Protein AF-G7KVU2-F1 (afdb_monomer_lite)

Organism: Medicago truncatula (NCBI:txid3880)

Sequence (108 aa):
MEVIGFKSFWSYDEKEHKGLKRLVSALTMGHNTLEMYLPRIEDIVINSLEKISSMNHLVTFLKEMKSISFDIIISIIMGSYNKHILTKIENSFSYVFAALYCMSLQKN

Radius of gyration: 17.25 Å; chains: 1; bounding box: 41×41×39 Å

InterPro domains:
  IPR036396 Cytochrome P450 superfamily [G3DSA:1.10.630.10] (1-107)
  IPR036396 Cytochrome P450 superfamily [SSF48264] (4-82)

pLDDT: mean 76.35, std 15.71, range [31.25, 95.81]

Foldseek 3Di:
DPPPDPCVVVDDDVVVVVVVVVLVCVLPPDPVNVVVLVVVLCVLVVVLVVVVVPDPDDDDPVVSVLLSVQVSVCCSNPPDDDPVVSVVVSVVVVVVVVVVVVVVVVVD

Secondary structure (DSSP, 8-state):
---TTTTTTTSS-HHHHHHHHHHHHHHHS-HHHHHHHHHHHHHHHHHHHHHHHT-SS---HHHHHHHHHHHHHHHHHH-S--HHHHHHHHHHHHHHHHHHHHHHHTT-

Structure (mmCIF, N/CA/C/O backbone):
data_AF-G7KVU2-F1
#
_entry.id   AF-G7KVU2-F1
#
loop_
_atom_site.group_PDB
_atom_site.id
_atom_site.type_symbol
_atom_site.label_atom_id
_atom_site.label_alt_id
_atom_site.label_comp_id
_atom_site.label_asym_id
_atom_site.label_entity_id
_atom_site.label_seq_id
_atom_site.pdbx_PDB_ins_code
_atom_site.Cartn_x
_atom_site.Cartn_y
_atom_site.Cartn_z
_atom_site.occupancy
_atom_site.B_iso_or_equiv
_atom_site.auth_seq_id
_atom_site.auth_comp_id
_atom_site.auth_asym_id
_atom_site.auth_atom_id
_atom_site.pdbx_PDB_model_num
ATOM 1 N N . MET A 1 1 ? 25.786 11.068 8.981 1.00 31.25 1 MET A N 1
ATOM 2 C CA . MET A 1 1 ? 24.932 10.116 8.245 1.00 31.25 1 MET A CA 1
ATOM 3 C C . MET A 1 1 ? 24.323 10.892 7.097 1.00 31.25 1 MET A C 1
ATOM 5 O O . MET A 1 1 ? 23.281 11.513 7.255 1.00 31.25 1 MET A O 1
ATOM 9 N N . GLU A 1 2 ? 25.080 11.001 6.006 1.00 31.70 2 GLU A N 1
ATOM 10 C CA . GLU A 1 2 ? 24.577 11.595 4.772 1.00 31.70 2 GLU A CA 1
ATOM 11 C C . GLU A 1 2 ? 23.392 10.756 4.316 1.00 31.70 2 GLU A C 1
ATOM 13 O O . GLU A 1 2 ? 23.482 9.530 4.229 1.00 31.70 2 GLU A O 1
ATOM 18 N N . VAL A 1 3 ? 22.262 11.417 4.093 1.00 43.94 3 VAL A N 1
ATOM 19 C CA . VAL A 1 3 ? 21.078 10.795 3.516 1.00 43.94 3 VAL A CA 1
ATOM 20 C C . VAL A 1 3 ? 21.418 10.532 2.052 1.00 43.94 3 VAL A C 1
ATOM 22 O O . VAL A 1 3 ? 21.143 11.350 1.173 1.00 43.94 3 VAL A O 1
ATOM 25 N N . ILE A 1 4 ? 22.119 9.425 1.806 1.00 43.12 4 ILE A N 1
ATOM 26 C CA . ILE A 1 4 ? 22.324 8.864 0.476 1.00 43.12 4 ILE A CA 1
ATOM 27 C C . ILE A 1 4 ? 20.932 8.793 -0.154 1.00 43.12 4 ILE A C 1
ATOM 29 O O . ILE A 1 4 ? 20.064 8.079 0.343 1.00 43.12 4 ILE A O 1
ATOM 33 N N . GLY A 1 5 ? 20.695 9.582 -1.202 1.00 43.22 5 GLY A N 1
ATOM 34 C CA . GLY A 1 5 ? 19.538 9.377 -2.069 1.00 43.22 5 GLY A CA 1
ATOM 35 C C . GLY A 1 5 ? 18.677 10.590 -2.403 1.00 43.22 5 GLY A C 1
ATOM 36 O O . GLY A 1 5 ? 17.975 10.537 -3.407 1.00 43.22 5 GLY A O 1
ATOM 37 N N . PHE A 1 6 ? 18.690 11.688 -1.634 1.00 43.97 6 PHE A N 1
ATOM 38 C CA . PHE A 1 6 ? 17.695 12.744 -1.906 1.00 43.97 6 PHE A CA 1
ATOM 39 C C . PHE A 1 6 ? 18.083 13.674 -3.063 1.00 43.97 6 PHE A C 1
ATOM 41 O O . PHE A 1 6 ? 17.236 14.085 -3.854 1.00 43.97 6 PHE A O 1
ATOM 48 N N . LYS A 1 7 ? 19.382 13.961 -3.210 1.00 41.19 7 LYS A N 1
ATOM 49 C CA . LYS A 1 7 ? 19.895 14.728 -4.353 1.00 41.19 7 LYS A CA 1
ATOM 50 C C . LYS A 1 7 ? 19.962 13.881 -5.625 1.00 41.19 7 LYS A C 1
ATOM 52 O O . LYS A 1 7 ? 19.694 14.413 -6.687 1.00 41.19 7 LYS A O 1
ATOM 57 N N . SER A 1 8 ? 20.241 12.581 -5.529 1.00 47.09 8 SER A N 1
ATOM 58 C CA . SER A 1 8 ? 20.335 11.682 -6.691 1.00 47.09 8 SER A CA 1
ATOM 59 C C . SER A 1 8 ? 18.978 11.314 -7.296 1.00 47.09 8 SER A C 1
ATOM 61 O O . SER A 1 8 ? 18.909 11.024 -8.480 1.00 47.09 8 SER A O 1
ATOM 63 N N . PHE A 1 9 ? 17.880 11.383 -6.532 1.00 45.00 9 PHE A N 1
ATOM 64 C CA . PHE A 1 9 ? 16.535 11.193 -7.092 1.00 45.00 9 PHE A CA 1
ATOM 65 C C . PHE A 1 9 ? 16.041 12.403 -7.911 1.00 45.00 9 PHE A C 1
ATOM 67 O O . PHE A 1 9 ? 15.101 12.271 -8.684 1.00 45.00 9 PHE A O 1
ATOM 74 N N . TRP A 1 10 ? 16.655 13.582 -7.753 1.00 48.66 10 TRP A N 1
ATOM 75 C CA . TRP A 1 10 ? 16.276 14.806 -8.483 1.00 48.66 10 TRP A CA 1
ATOM 76 C C . TRP A 1 10 ? 17.396 15.382 -9.359 1.00 48.66 10 TRP A C 1
ATOM 78 O O . TRP A 1 10 ? 17.143 16.234 -10.207 1.00 48.66 10 TRP A O 1
ATOM 88 N N . SER A 1 11 ? 18.639 14.946 -9.170 1.00 52.31 11 SER A N 1
ATOM 89 C CA . SER A 1 11 ? 19.796 15.332 -9.970 1.00 52.31 11 SER A CA 1
ATOM 90 C C . SER A 1 11 ? 20.539 14.094 -10.457 1.00 52.31 11 SER A C 1
ATOM 92 O O . SER A 1 11 ? 21.256 13.456 -9.691 1.00 52.31 11 SER A O 1
ATOM 94 N N . TYR A 1 12 ? 20.439 13.918 -11.779 1.00 49.66 12 TYR A N 1
ATOM 95 C CA . TYR A 1 12 ? 21.412 13.299 -12.684 1.00 49.66 12 TYR A CA 1
ATOM 96 C C . TYR A 1 12 ? 21.218 11.814 -13.060 1.00 49.66 12 TYR A C 1
ATOM 98 O O . TYR A 1 12 ? 21.905 10.950 -12.540 1.00 49.66 12 TYR A O 1
ATOM 106 N N . ASP A 1 13 ? 20.314 11.546 -14.017 1.00 50.84 13 ASP A N 1
ATOM 107 C CA . ASP A 1 13 ? 20.581 10.960 -15.356 1.00 50.84 13 ASP A CA 1
ATOM 108 C C . ASP A 1 13 ? 19.227 10.685 -16.060 1.00 50.84 13 ASP A C 1
ATOM 110 O O . ASP A 1 13 ? 18.369 9.950 -15.565 1.00 50.84 13 ASP A O 1
ATOM 114 N N . GLU A 1 14 ? 18.981 11.306 -17.218 1.00 58.75 14 GLU A N 1
ATOM 115 C CA . GLU A 1 14 ? 17.700 11.205 -17.942 1.00 58.75 14 GLU A CA 1
ATOM 116 C C . GLU A 1 14 ? 17.349 9.752 -18.338 1.00 58.75 14 GLU A C 1
ATOM 118 O O . GLU A 1 14 ? 16.169 9.399 -18.457 1.00 58.75 14 GLU A O 1
ATOM 123 N N . LYS A 1 15 ? 18.350 8.871 -18.495 1.00 59.88 15 LYS A N 1
ATOM 124 C CA . LYS A 1 15 ? 18.152 7.455 -18.839 1.00 59.88 15 LYS A CA 1
ATOM 125 C C . LYS A 1 15 ? 17.752 6.620 -17.625 1.00 59.88 15 LYS A C 1
ATOM 127 O O . LYS A 1 15 ? 16.891 5.750 -17.780 1.00 59.88 15 LYS A O 1
ATOM 132 N N . GLU A 1 16 ? 18.290 6.897 -16.437 1.00 57.81 16 GLU A N 1
ATOM 133 C CA . GLU A 1 16 ? 17.864 6.232 -15.194 1.00 57.81 16 GLU A CA 1
ATOM 134 C C . GLU A 1 16 ? 16.411 6.584 -14.848 1.00 57.81 16 GLU A C 1
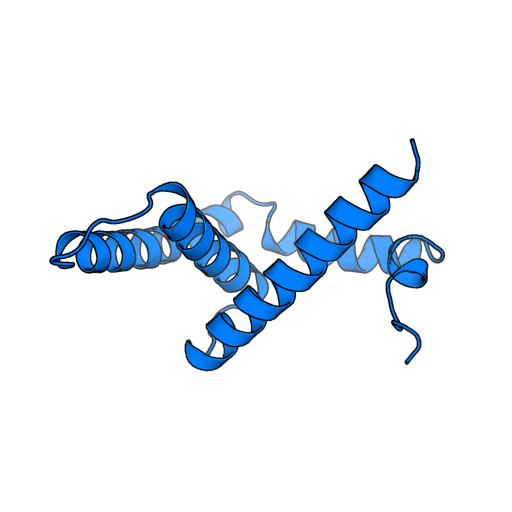ATOM 136 O O . GLU A 1 16 ? 15.591 5.695 -14.583 1.00 57.81 16 GLU A O 1
ATOM 141 N N . HIS A 1 17 ? 16.036 7.858 -15.005 1.00 67.81 17 HIS A N 1
ATOM 142 C CA . HIS A 1 17 ? 14.640 8.283 -14.900 1.00 67.81 17 HIS A CA 1
ATOM 143 C C . HIS A 1 17 ? 13.749 7.620 -15.951 1.00 67.81 17 HIS A C 1
ATOM 145 O O . HIS A 1 17 ? 12.624 7.237 -15.635 1.00 67.81 17 HIS A O 1
ATOM 151 N N . LYS A 1 18 ? 14.226 7.434 -17.189 1.00 69.75 18 LYS A N 1
ATOM 152 C CA . LYS A 1 18 ? 13.455 6.770 -18.252 1.00 69.75 18 LYS A CA 1
ATOM 153 C C . LYS A 1 18 ? 13.191 5.296 -17.940 1.00 69.75 18 LYS A C 1
ATOM 155 O O . LYS A 1 18 ? 12.082 4.825 -18.193 1.00 69.75 18 LYS A O 1
ATOM 160 N N . GLY A 1 19 ? 14.172 4.582 -17.385 1.00 73.19 19 GLY A N 1
ATOM 161 C CA . GLY A 1 19 ? 14.035 3.181 -16.976 1.00 73.19 19 GLY A CA 1
ATOM 162 C C . GLY A 1 19 ? 13.020 3.008 -15.849 1.00 73.19 19 GLY A C 1
ATOM 163 O O . GLY A 1 19 ? 12.047 2.268 -16.008 1.00 73.19 19 GLY A O 1
ATOM 164 N N . LEU A 1 20 ? 13.190 3.760 -14.758 1.00 72.38 20 LEU A N 1
ATOM 165 C CA . LEU A 1 20 ? 12.261 3.739 -13.627 1.00 72.38 20 LEU A CA 1
ATOM 166 C C . LEU A 1 20 ? 10.856 4.189 -14.045 1.00 72.38 20 LEU A C 1
ATOM 168 O O . LEU A 1 20 ? 9.874 3.522 -13.729 1.00 72.38 20 LEU A O 1
ATOM 172 N N . LYS A 1 21 ? 10.746 5.272 -14.821 1.00 72.25 21 LYS A N 1
ATOM 173 C CA . LYS A 1 21 ? 9.462 5.774 -15.328 1.00 72.25 21 LYS A CA 1
ATOM 174 C C . LYS A 1 21 ? 8.770 4.747 -16.216 1.00 72.25 21 LYS A C 1
ATOM 176 O O . LYS A 1 21 ? 7.562 4.570 -16.089 1.00 72.25 21 LYS A O 1
ATOM 181 N N . ARG A 1 22 ? 9.506 4.050 -17.086 1.00 77.69 22 ARG A N 1
ATOM 182 C CA . ARG A 1 22 ? 8.958 2.974 -17.924 1.00 77.69 22 ARG A CA 1
ATOM 183 C C . ARG A 1 22 ? 8.503 1.781 -17.084 1.00 77.69 22 ARG A C 1
ATOM 185 O O . ARG A 1 22 ? 7.443 1.243 -17.374 1.00 77.69 22 ARG A O 1
ATOM 192 N N . LEU A 1 23 ? 9.260 1.395 -16.055 1.00 75.25 23 LEU A N 1
ATOM 193 C CA . LEU A 1 23 ? 8.883 0.320 -15.133 1.00 75.25 23 LEU A CA 1
ATOM 194 C C . LEU A 1 23 ? 7.592 0.669 -14.376 1.00 75.25 23 LEU A C 1
ATOM 196 O O . LEU A 1 23 ? 6.633 -0.093 -14.417 1.00 75.25 23 LEU A O 1
ATOM 200 N N . VAL A 1 24 ? 7.537 1.854 -13.760 1.00 74.50 24 VAL A N 1
ATOM 201 C CA . VAL A 1 24 ? 6.345 2.345 -13.050 1.00 74.50 24 VAL A CA 1
ATOM 202 C C . VAL A 1 24 ? 5.158 2.456 -14.002 1.00 74.50 24 VAL A C 1
ATOM 204 O O . VAL A 1 24 ? 4.061 2.030 -13.655 1.00 74.50 24 VAL A O 1
ATOM 207 N N . SER A 1 25 ? 5.368 2.964 -15.220 1.00 74.88 25 SER A N 1
ATOM 208 C CA . SER A 1 25 ? 4.308 3.044 -16.232 1.00 74.88 25 SER A CA 1
ATOM 209 C C . SER A 1 25 ? 3.824 1.657 -16.654 1.00 74.88 25 SER A C 1
ATOM 211 O O . SER A 1 25 ? 2.631 1.470 -16.791 1.00 74.88 25 SER A O 1
ATOM 213 N N . ALA A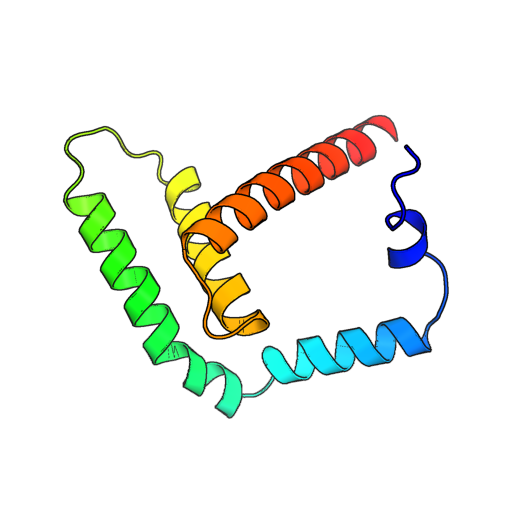 1 26 ? 4.692 0.653 -16.797 1.00 75.81 26 ALA A N 1
ATOM 214 C CA . ALA A 1 26 ? 4.259 -0.709 -17.126 1.00 75.81 26 ALA A CA 1
ATOM 215 C C . ALA A 1 26 ? 3.425 -1.361 -16.005 1.00 75.81 26 ALA A C 1
ATOM 217 O O . ALA A 1 26 ? 2.523 -2.146 -16.288 1.00 75.81 26 ALA A O 1
ATOM 218 N N . LEU A 1 27 ? 3.714 -1.017 -14.745 1.00 71.38 27 LEU A N 1
ATOM 219 C CA . LEU A 1 27 ? 2.988 -1.502 -13.567 1.00 71.38 27 LEU A CA 1
ATOM 220 C C . LEU A 1 27 ? 1.670 -0.756 -13.317 1.00 71.38 27 LEU A C 1
ATOM 222 O O . LEU A 1 27 ? 0.815 -1.265 -12.606 1.00 71.38 27 LEU A O 1
ATOM 226 N N . THR A 1 28 ? 1.497 0.452 -13.857 1.00 69.38 28 THR A N 1
ATOM 227 C CA . THR A 1 28 ? 0.340 1.316 -13.538 1.00 69.38 28 THR A CA 1
ATOM 228 C C . THR A 1 28 ? -0.506 1.700 -14.748 1.00 69.38 28 THR A C 1
ATOM 230 O O . THR A 1 28 ? -1.672 2.051 -14.589 1.00 69.38 28 THR A O 1
ATOM 233 N N . MET A 1 29 ? 0.050 1.637 -15.957 1.00 69.56 29 MET A N 1
ATOM 234 C CA . MET A 1 29 ? -0.578 2.099 -17.191 1.00 69.56 29 MET A CA 1
ATOM 235 C C . MET A 1 29 ? -0.836 0.914 -18.121 1.00 69.56 29 MET A C 1
ATOM 237 O O . MET A 1 29 ? 0.083 0.260 -18.609 1.00 69.56 29 MET A O 1
ATOM 241 N N . GLY A 1 30 ? -2.114 0.661 -18.384 1.00 71.44 30 GLY A N 1
ATOM 242 C CA . GLY A 1 30 ? -2.583 -0.399 -19.269 1.00 71.44 30 GLY A CA 1
ATOM 243 C C . GLY A 1 30 ? -3.901 -0.966 -18.760 1.00 71.44 30 GLY A C 1
ATOM 244 O O . GLY A 1 30 ? -4.007 -1.317 -17.589 1.00 71.44 30 GLY A O 1
ATOM 245 N N . HIS A 1 31 ? -4.905 -1.057 -19.633 1.00 70.62 31 HIS A N 1
ATOM 246 C CA . HIS A 1 31 ? -6.252 -1.493 -19.244 1.00 70.62 31 HIS A CA 1
ATOM 247 C C . HIS A 1 31 ? -6.240 -2.910 -18.640 1.00 70.62 31 HIS A C 1
ATOM 249 O O . HIS A 1 31 ? -6.792 -3.128 -17.568 1.00 70.62 31 HIS A O 1
ATOM 255 N N . ASN A 1 32 ? -5.487 -3.826 -19.262 1.00 74.56 32 ASN A N 1
ATOM 256 C CA . ASN A 1 32 ? -5.270 -5.193 -18.774 1.00 74.56 32 ASN A CA 1
ATOM 257 C C . ASN A 1 32 ? -4.582 -5.250 -17.401 1.00 74.56 32 ASN A C 1
ATOM 259 O O . ASN A 1 32 ? -4.893 -6.104 -16.578 1.00 74.56 32 ASN A O 1
ATOM 263 N N . THR A 1 33 ? -3.623 -4.354 -17.161 1.00 73.81 33 THR A N 1
ATOM 264 C CA . THR A 1 33 ? -2.871 -4.291 -15.904 1.00 73.81 33 THR A CA 1
ATOM 265 C C . THR A 1 33 ? -3.770 -3.811 -14.767 1.00 73.81 33 THR A C 1
ATOM 267 O O . THR A 1 33 ? -3.764 -4.392 -13.687 1.00 73.81 33 THR A O 1
ATOM 270 N N . LEU A 1 34 ? -4.592 -2.790 -15.019 1.00 76.94 34 LEU A N 1
ATOM 271 C CA . LEU A 1 34 ? -5.512 -2.250 -14.021 1.00 76.94 34 LEU A CA 1
ATOM 272 C C . LEU A 1 34 ? -6.620 -3.252 -13.659 1.00 76.94 34 LEU A C 1
ATOM 274 O O . LEU A 1 34 ? -6.936 -3.420 -12.483 1.00 76.94 34 LEU A O 1
ATOM 278 N N . GLU A 1 35 ? -7.151 -3.959 -14.657 1.00 84.31 35 GLU A N 1
ATOM 279 C CA . GLU A 1 35 ? -8.155 -5.010 -14.470 1.00 84.31 35 GLU A CA 1
ATOM 280 C C . GLU A 1 35 ? -7.618 -6.180 -13.630 1.00 84.31 35 GLU A C 1
ATOM 282 O O . GLU A 1 35 ? -8.314 -6.683 -12.752 1.00 84.31 35 GLU A O 1
ATOM 287 N N . MET A 1 36 ? -6.342 -6.547 -13.803 1.00 84.38 36 MET A N 1
ATOM 288 C CA . MET A 1 36 ? -5.689 -7.588 -13.001 1.00 84.38 36 MET A CA 1
ATOM 289 C C . MET A 1 36 ? -5.594 -7.230 -11.507 1.00 84.38 36 MET A C 1
ATOM 291 O O . MET A 1 36 ? -5.578 -8.125 -10.660 1.00 84.38 36 MET A O 1
ATOM 295 N N . TYR A 1 37 ? -5.531 -5.940 -11.161 1.00 85.62 37 TYR A N 1
ATOM 296 C CA . TYR A 1 37 ? -5.456 -5.505 -9.765 1.00 85.62 37 TYR A CA 1
ATOM 297 C C . TYR A 1 37 ? -6.818 -5.359 -9.092 1.00 85.62 37 TYR A C 1
ATOM 299 O O . TYR A 1 37 ? -6.855 -5.405 -7.864 1.00 85.62 37 TYR A O 1
ATOM 307 N N . LEU A 1 38 ? -7.917 -5.222 -9.844 1.00 88.69 38 LEU A N 1
ATOM 308 C CA . LEU A 1 38 ? -9.258 -5.020 -9.279 1.00 88.69 38 LEU A CA 1
ATOM 309 C C . LEU A 1 38 ? -9.627 -6.067 -8.214 1.00 88.69 38 LEU A C 1
ATOM 311 O O . LEU A 1 38 ? -9.908 -5.646 -7.091 1.00 88.69 38 LEU A O 1
ATOM 315 N N . PRO A 1 39 ? -9.512 -7.390 -8.463 1.00 90.44 39 PRO A N 1
ATOM 316 C CA . PRO A 1 39 ? -9.862 -8.394 -7.453 1.00 90.44 39 PRO A CA 1
ATOM 317 C C . PRO A 1 39 ? -9.023 -8.269 -6.178 1.00 90.44 39 PRO A C 1
ATOM 319 O O . PRO A 1 39 ? -9.491 -8.514 -5.070 1.00 90.44 39 PRO A O 1
ATOM 322 N N . ARG A 1 40 ? -7.757 -7.866 -6.327 1.00 87.25 40 ARG A N 1
ATOM 323 C CA . ARG A 1 40 ? -6.843 -7.696 -5.200 1.00 87.25 40 ARG A CA 1
ATOM 324 C C . ARG A 1 40 ? -7.139 -6.428 -4.406 1.00 87.25 40 ARG A C 1
ATOM 326 O O . ARG A 1 40 ? -7.019 -6.434 -3.185 1.00 87.25 40 ARG A O 1
ATOM 333 N N . ILE A 1 41 ? -7.492 -5.344 -5.090 1.00 90.94 41 ILE A N 1
ATOM 334 C CA . ILE A 1 41 ? -7.908 -4.091 -4.457 1.00 90.94 41 ILE A CA 1
ATOM 335 C C . ILE A 1 41 ? -9.199 -4.326 -3.675 1.00 90.94 41 ILE A C 1
ATOM 337 O O . ILE A 1 41 ? -9.279 -3.918 -2.520 1.00 90.94 41 ILE A O 1
ATOM 341 N N . GLU A 1 42 ? -10.170 -5.018 -4.273 1.00 93.69 42 GLU A N 1
ATOM 342 C CA . GLU A 1 42 ? -11.421 -5.392 -3.611 1.00 93.69 42 GLU A CA 1
ATOM 343 C C . GLU A 1 42 ? -11.158 -6.202 -2.343 1.00 93.69 42 GLU A C 1
ATOM 345 O O . GLU A 1 42 ? -11.648 -5.827 -1.281 1.00 93.69 42 GLU A O 1
ATOM 350 N N . ASP A 1 43 ? -10.316 -7.235 -2.418 1.00 92.44 43 ASP A N 1
ATOM 351 C CA . ASP A 1 43 ? -9.948 -8.045 -1.253 1.00 92.44 43 ASP A CA 1
ATOM 352 C C . ASP A 1 43 ? -9.298 -7.201 -0.139 1.00 92.44 43 ASP A C 1
ATOM 354 O O . ASP A 1 43 ? -9.697 -7.282 1.024 1.00 92.44 43 ASP A O 1
ATOM 358 N N . ILE A 1 44 ? -8.349 -6.319 -0.477 1.00 91.62 44 ILE A N 1
ATOM 359 C CA . ILE A 1 44 ? -7.708 -5.430 0.508 1.00 91.62 44 ILE A CA 1
ATOM 360 C C . ILE A 1 44 ? -8.739 -4.500 1.160 1.00 91.62 44 ILE A C 1
ATOM 362 O O . ILE A 1 44 ? -8.737 -4.342 2.385 1.00 91.62 44 ILE A O 1
ATOM 366 N N . VAL A 1 45 ? -9.613 -3.881 0.363 1.00 94.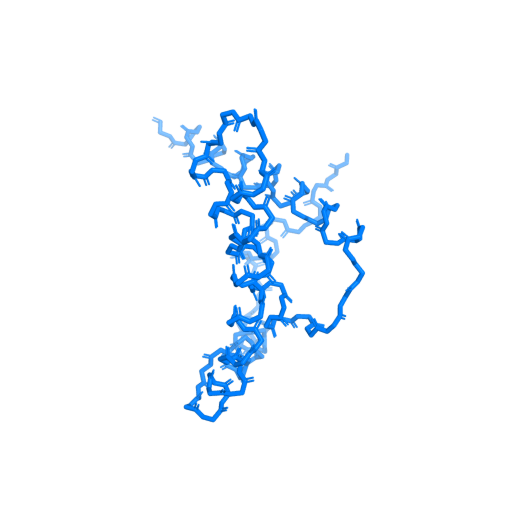38 45 VAL A N 1
ATOM 367 C CA . VAL A 1 45 ? -10.603 -2.910 0.849 1.00 94.38 45 VAL A CA 1
ATOM 368 C C . VAL A 1 45 ? -11.662 -3.596 1.708 1.00 94.38 45 VAL A C 1
ATOM 370 O O . VAL A 1 45 ? -11.917 -3.125 2.815 1.00 94.38 45 VAL A O 1
ATOM 373 N N . ILE A 1 46 ? -12.234 -4.713 1.251 1.00 95.81 46 ILE A N 1
ATOM 374 C CA . ILE A 1 46 ? -13.265 -5.467 1.980 1.00 95.81 46 ILE A CA 1
ATOM 375 C C . ILE A 1 46 ? -12.717 -5.929 3.331 1.00 95.81 46 ILE A C 1
ATOM 377 O O . ILE A 1 46 ? -13.283 -5.574 4.365 1.00 95.81 46 ILE A O 1
ATOM 381 N N . ASN A 1 47 ? -11.569 -6.616 3.339 1.00 94.38 47 ASN A N 1
ATOM 382 C CA . ASN A 1 47 ? -10.961 -7.120 4.573 1.00 94.38 47 ASN A CA 1
ATOM 383 C C . ASN A 1 47 ? -10.602 -5.985 5.547 1.00 94.38 47 ASN A C 1
ATOM 385 O O . ASN A 1 47 ? -10.728 -6.125 6.767 1.00 94.38 47 ASN A O 1
ATOM 389 N N . SER A 1 48 ? -10.149 -4.840 5.027 1.00 93.12 48 SER A N 1
ATOM 390 C CA . SER A 1 48 ? -9.812 -3.685 5.863 1.00 93.12 48 SER A CA 1
ATOM 391 C C . SER A 1 48 ? -11.054 -3.028 6.458 1.00 93.12 48 SER A C 1
ATOM 393 O O . SER A 1 48 ? -11.059 -2.712 7.647 1.00 93.12 48 SER A O 1
ATOM 395 N N . LEU A 1 49 ? -12.116 -2.852 5.668 1.00 94.06 49 LEU A N 1
ATOM 396 C CA . LEU A 1 49 ? -13.372 -2.269 6.136 1.00 94.06 49 LEU A CA 1
ATOM 397 C C . LEU A 1 49 ? -14.095 -3.181 7.127 1.00 94.06 49 LEU A C 1
ATOM 399 O O . LEU A 1 49 ? -14.605 -2.683 8.126 1.00 94.06 49 LEU A O 1
ATOM 403 N N . GLU A 1 50 ? -14.087 -4.495 6.911 1.00 94.69 50 GLU A N 1
ATOM 404 C CA . GLU A 1 50 ? -14.650 -5.464 7.857 1.00 94.69 50 GLU A CA 1
ATOM 405 C C . GLU A 1 50 ? -13.905 -5.415 9.198 1.00 94.69 50 GLU A C 1
ATOM 407 O O . GLU A 1 50 ? -14.518 -5.289 10.263 1.00 94.69 50 GLU A O 1
ATOM 412 N N . LYS A 1 51 ? -12.567 -5.383 9.152 1.00 92.12 51 LYS A N 1
ATOM 413 C CA . LYS A 1 51 ? -11.738 -5.200 10.347 1.00 92.12 51 LYS A CA 1
ATOM 414 C C . LYS A 1 51 ? -12.073 -3.895 11.069 1.00 92.12 51 LYS A C 1
ATOM 416 O O . LYS A 1 51 ? -12.253 -3.921 12.284 1.00 92.12 51 LYS A O 1
ATOM 421 N N . ILE A 1 52 ? -12.160 -2.777 10.351 1.00 92.50 52 ILE A N 1
ATOM 422 C CA . ILE A 1 52 ? -12.497 -1.468 10.929 1.00 92.50 52 ILE A CA 1
ATOM 423 C C . ILE A 1 52 ? -13.908 -1.491 11.531 1.00 92.50 52 ILE A C 1
ATOM 425 O O . ILE A 1 52 ? -14.102 -1.006 12.641 1.00 92.50 52 ILE A O 1
ATOM 429 N N . SER A 1 53 ? -14.877 -2.105 10.851 1.00 90.94 53 SER A N 1
ATOM 430 C CA . SER A 1 53 ? -16.254 -2.237 11.339 1.00 90.94 53 SER A CA 1
ATOM 431 C C . SER A 1 53 ? -16.355 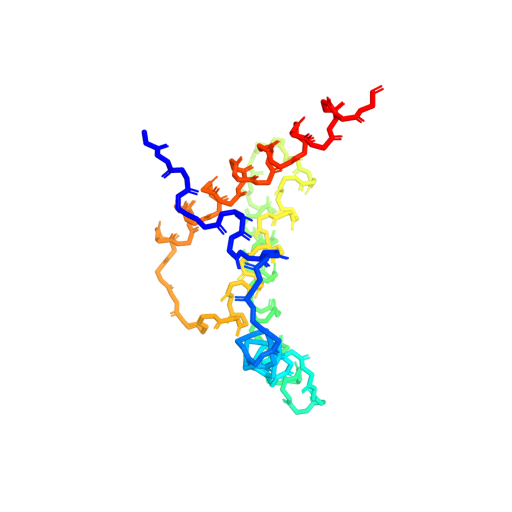-3.077 12.614 1.00 90.94 53 SER A C 1
ATOM 433 O O . SER A 1 53 ? -17.269 -2.870 13.406 1.00 90.94 53 SER A O 1
ATOM 435 N N . SER A 1 54 ? -15.440 -4.028 12.815 1.00 91.94 54 SER A N 1
ATOM 436 C CA . SER A 1 54 ? -15.377 -4.860 14.025 1.00 91.94 54 SER A CA 1
ATOM 437 C C . SER A 1 54 ? -14.671 -4.186 15.213 1.00 91.94 54 SER A C 1
ATOM 439 O O . SER A 1 54 ? -14.627 -4.743 16.311 1.00 91.94 54 SER A O 1
ATOM 441 N N . MET A 1 55 ? -14.086 -2.997 15.022 1.00 89.69 55 MET A N 1
ATOM 442 C CA . MET A 1 55 ? -13.374 -2.289 16.082 1.00 89.69 55 MET A CA 1
ATOM 443 C C . MET A 1 55 ? -14.348 -1.606 17.043 1.00 89.69 55 MET A C 1
ATOM 445 O O . MET A 1 55 ? -15.094 -0.708 16.674 1.00 89.69 55 MET A O 1
ATOM 449 N N . ASN A 1 56 ? -14.248 -1.946 18.327 1.00 82.31 56 ASN A N 1
ATOM 450 C CA . ASN A 1 56 ? -15.039 -1.322 19.396 1.00 82.31 56 ASN A CA 1
ATOM 451 C C . ASN A 1 56 ? -14.531 0.076 19.825 1.00 82.31 56 ASN A C 1
ATOM 453 O O . ASN A 1 56 ? -14.851 0.531 20.922 1.00 82.31 56 ASN A O 1
ATOM 457 N N . HIS A 1 57 ? -13.696 0.748 19.026 1.00 84.19 57 HIS A N 1
ATOM 458 C CA . HIS A 1 57 ? -13.091 2.040 19.379 1.00 84.19 57 HIS A CA 1
ATOM 459 C C . HIS A 1 57 ? -13.282 3.085 18.279 1.00 84.19 57 HIS A C 1
ATOM 461 O O . HIS A 1 57 ? -13.548 2.750 17.130 1.00 84.19 57 HIS A O 1
ATOM 467 N N . LEU A 1 58 ? -13.140 4.365 18.641 1.00 83.44 58 LEU A N 1
ATOM 468 C CA . LEU A 1 58 ? -13.220 5.481 17.697 1.00 83.44 58 LEU A CA 1
ATOM 469 C C . LEU A 1 58 ? -12.138 5.364 16.621 1.00 83.44 58 LEU A C 1
ATOM 471 O O . LEU A 1 58 ? -10.945 5.301 16.923 1.00 83.44 58 LEU A O 1
ATOM 475 N N . VAL A 1 59 ? -12.575 5.385 15.366 1.00 84.56 59 VAL A N 1
ATOM 476 C CA . VAL A 1 59 ? -11.714 5.247 14.194 1.00 84.56 59 VAL A CA 1
ATOM 477 C C . VAL A 1 59 ? -11.470 6.612 13.559 1.00 84.56 59 VAL A C 1
ATOM 479 O O . VAL A 1 59 ? -12.408 7.340 13.231 1.00 84.56 59 VAL A O 1
ATOM 482 N N . THR A 1 60 ? -10.204 6.949 13.314 1.00 91.12 60 THR A N 1
ATOM 483 C CA . THR A 1 60 ? -9.845 8.137 12.530 1.00 91.12 60 THR A CA 1
ATOM 484 C C . THR A 1 60 ? -9.870 7.790 11.046 1.00 91.12 60 THR A C 1
ATOM 486 O O . THR A 1 60 ? -8.902 7.239 10.524 1.00 91.12 60 THR A O 1
ATOM 489 N N . PHE A 1 61 ? -10.945 8.166 10.349 1.00 88.25 61 PHE A N 1
ATOM 490 C CA . PHE A 1 61 ? -11.151 7.856 8.926 1.00 88.25 61 PHE A CA 1
ATOM 491 C C . PHE A 1 61 ? -9.920 8.136 8.050 1.00 88.25 61 PHE A C 1
ATOM 493 O O . PHE A 1 61 ? -9.454 7.258 7.330 1.00 88.25 61 PHE A O 1
ATOM 500 N N . LEU A 1 62 ? -9.332 9.334 8.159 1.00 89.44 62 LEU A N 1
ATOM 501 C CA . LEU A 1 62 ? -8.167 9.717 7.354 1.00 89.44 62 LEU A CA 1
ATOM 502 C C . LEU A 1 62 ? -6.950 8.810 7.590 1.00 89.44 62 LEU A C 1
ATOM 504 O O . LEU A 1 62 ? -6.175 8.573 6.667 1.00 89.44 62 LEU A O 1
ATOM 508 N N . LYS A 1 63 ? -6.762 8.330 8.822 1.00 89.19 63 LYS A N 1
ATOM 509 C CA . LYS A 1 63 ? -5.646 7.450 9.173 1.00 89.19 63 LYS A CA 1
ATOM 510 C C . LYS A 1 63 ? -5.836 6.081 8.527 1.00 89.19 63 LYS A C 1
ATOM 512 O O . LYS A 1 63 ? -4.932 5.609 7.846 1.00 89.19 63 LYS A O 1
ATOM 517 N N . GLU A 1 64 ? -7.017 5.493 8.689 1.00 91.31 64 GLU A N 1
ATOM 518 C CA . GLU A 1 64 ? -7.305 4.171 8.133 1.00 91.31 64 GLU A CA 1
ATOM 519 C C . GLU A 1 64 ? -7.300 4.184 6.604 1.00 91.31 64 GLU A C 1
ATOM 521 O O . GLU A 1 64 ? -6.668 3.333 5.988 1.00 91.31 64 GLU A O 1
ATOM 526 N N . MET A 1 65 ? -7.907 5.193 5.968 1.00 92.75 65 MET A N 1
ATOM 527 C CA . MET A 1 65 ? -7.895 5.296 4.503 1.00 92.75 65 MET A CA 1
ATOM 528 C C . MET A 1 65 ? -6.482 5.480 3.938 1.00 92.75 65 MET A C 1
ATOM 530 O O . MET A 1 65 ? -6.182 4.956 2.864 1.00 92.75 65 MET A O 1
ATOM 534 N N . LYS A 1 66 ? -5.597 6.193 4.652 1.00 90.44 66 LYS A N 1
ATOM 535 C CA . LYS A 1 66 ? -4.180 6.301 4.269 1.00 90.44 66 LYS A CA 1
ATOM 536 C C . LYS A 1 66 ? -3.477 4.949 4.322 1.00 90.44 66 LYS A C 1
ATOM 538 O O . LYS A 1 66 ? -2.754 4.634 3.383 1.00 90.44 66 LYS A O 1
ATOM 543 N N . SER A 1 67 ? -3.724 4.167 5.371 1.00 89.69 67 SER A N 1
ATOM 544 C CA . SER A 1 67 ? -3.143 2.831 5.522 1.00 89.69 67 SER A CA 1
ATOM 545 C C . SER A 1 67 ? -3.640 1.881 4.424 1.00 89.69 67 SER A C 1
ATOM 547 O O . SER A 1 67 ? -2.836 1.305 3.700 1.00 89.69 67 SER A O 1
ATOM 549 N N . ILE A 1 68 ? -4.954 1.845 4.165 1.00 92.69 68 ILE A N 1
ATOM 550 C CA . ILE A 1 68 ? -5.542 1.046 3.070 1.00 92.69 68 ILE A CA 1
ATOM 551 C C . ILE A 1 68 ? -4.963 1.446 1.705 1.00 92.69 68 ILE A C 1
ATOM 553 O O . ILE A 1 68 ? -4.598 0.591 0.900 1.00 92.69 68 ILE A O 1
ATOM 557 N N . SER A 1 69 ? -4.847 2.750 1.436 1.00 91.62 69 SER A N 1
ATOM 558 C CA . SER A 1 69 ? -4.272 3.242 0.176 1.00 91.62 69 SER A CA 1
ATOM 559 C C . SER A 1 69 ? -2.806 2.834 0.027 1.00 91.62 69 SER A C 1
ATOM 561 O O . SER A 1 69 ? -2.365 2.491 -1.070 1.00 91.62 69 SER A O 1
ATOM 563 N N . PHE A 1 70 ? -2.048 2.854 1.125 1.00 89.88 70 PHE A N 1
ATOM 564 C CA . PHE A 1 70 ? -0.657 2.418 1.143 1.00 89.88 70 PHE A CA 1
ATOM 565 C C . PHE A 1 70 ? -0.534 0.921 0.836 1.00 89.88 70 PHE A C 1
ATOM 567 O O . PHE A 1 70 ? 0.256 0.540 -0.032 1.00 89.88 70 PHE A O 1
ATOM 574 N N . ASP A 1 71 ? -1.369 0.094 1.466 1.00 88.38 71 ASP A N 1
ATOM 575 C CA . ASP A 1 71 ? -1.421 -1.350 1.234 1.00 88.38 71 ASP A CA 1
ATOM 576 C C . ASP A 1 71 ? -1.694 -1.661 -0.239 1.00 88.38 71 ASP A C 1
ATOM 578 O O . ASP A 1 71 ? -0.973 -2.468 -0.834 1.00 88.38 71 ASP A O 1
ATOM 582 N N . ILE A 1 72 ? -2.656 -0.962 -0.856 1.00 89.44 72 ILE A N 1
ATOM 583 C CA . ILE A 1 72 ? -2.971 -1.074 -2.287 1.00 89.44 72 ILE A CA 1
ATOM 584 C C . ILE A 1 72 ? -1.758 -0.705 -3.150 1.00 89.44 72 ILE A C 1
ATOM 586 O O . ILE A 1 72 ? -1.369 -1.490 -4.017 1.00 89.44 72 ILE A O 1
ATOM 590 N N . ILE A 1 73 ? -1.128 0.449 -2.913 1.00 87.00 73 ILE A N 1
ATOM 591 C CA . ILE A 1 73 ? 0.005 0.925 -3.724 1.00 87.00 73 ILE A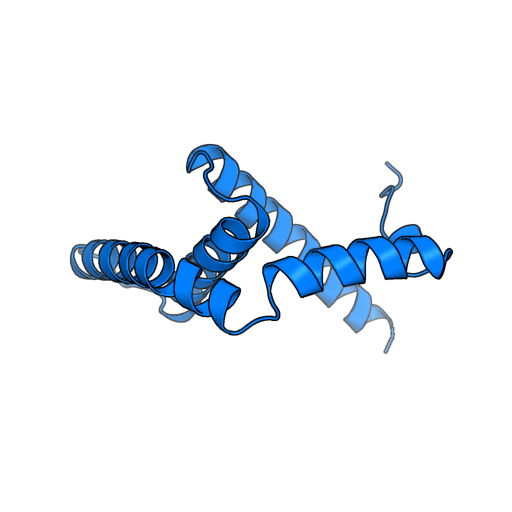 CA 1
ATOM 592 C C . ILE A 1 73 ? 1.182 -0.052 -3.646 1.00 87.00 73 ILE A C 1
ATOM 594 O O . ILE A 1 73 ? 1.735 -0.443 -4.678 1.00 87.00 73 ILE A O 1
ATOM 598 N N . ILE A 1 74 ? 1.546 -0.499 -2.441 1.00 84.56 74 ILE A N 1
ATOM 599 C CA . ILE A 1 74 ? 2.627 -1.476 -2.268 1.00 84.56 74 ILE A CA 1
ATOM 600 C C . ILE A 1 74 ? 2.237 -2.823 -2.879 1.00 84.56 74 ILE A C 1
ATOM 602 O O . ILE A 1 74 ? 3.087 -3.502 -3.450 1.00 84.56 74 ILE A O 1
ATOM 606 N N . SER A 1 75 ? 0.956 -3.200 -2.843 1.00 83.50 75 SER A N 1
ATOM 607 C CA . SER A 1 75 ? 0.471 -4.424 -3.489 1.00 83.50 75 SER A CA 1
ATOM 608 C C . SER A 1 75 ? 0.727 -4.396 -4.993 1.00 83.50 75 SER A C 1
ATOM 610 O O . SER A 1 75 ? 1.256 -5.364 -5.541 1.00 83.50 75 SER A O 1
ATOM 612 N N . ILE A 1 76 ? 0.455 -3.267 -5.641 1.00 83.12 76 ILE A N 1
ATOM 613 C CA . ILE A 1 76 ? 0.643 -3.082 -7.080 1.00 83.12 76 ILE A CA 1
ATOM 614 C C . ILE A 1 76 ? 2.133 -3.111 -7.440 1.00 83.12 76 ILE A C 1
ATOM 616 O O . ILE A 1 76 ? 2.523 -3.787 -8.390 1.00 83.12 76 ILE A O 1
ATOM 620 N N . ILE A 1 77 ? 2.975 -2.424 -6.660 1.00 78.81 77 ILE A N 1
ATOM 621 C CA . ILE A 1 77 ? 4.406 -2.270 -6.962 1.00 78.81 77 ILE A CA 1
ATOM 622 C C . ILE A 1 77 ? 5.215 -3.531 -6.623 1.00 78.81 77 ILE A C 1
ATOM 624 O O . ILE A 1 77 ? 6.092 -3.921 -7.392 1.00 78.81 77 ILE A O 1
ATOM 628 N N . MET A 1 78 ? 4.958 -4.155 -5.471 1.00 76.25 78 MET A N 1
ATOM 629 C CA . MET A 1 78 ? 5.768 -5.258 -4.930 1.00 76.25 78 MET A CA 1
ATOM 630 C C . MET A 1 78 ? 5.121 -6.637 -5.068 1.00 76.25 78 MET A C 1
ATOM 632 O O . MET A 1 78 ? 5.771 -7.639 -4.776 1.00 76.25 78 MET A O 1
ATOM 636 N N . GLY A 1 79 ? 3.866 -6.733 -5.510 1.00 76.00 79 GLY A N 1
ATOM 637 C CA . GLY A 1 79 ? 3.168 -8.015 -5.542 1.00 76.00 79 GLY A CA 1
ATOM 638 C C . GLY A 1 79 ? 2.889 -8.514 -4.123 1.00 76.00 79 GLY A C 1
ATOM 639 O O . GLY A 1 79 ? 2.388 -7.755 -3.294 1.00 76.00 79 GLY A O 1
ATOM 640 N N . SER A 1 80 ? 3.164 -9.789 -3.839 1.00 66.94 80 SER A N 1
ATOM 641 C CA . SER A 1 80 ? 2.948 -10.403 -2.519 1.00 66.94 80 SER A CA 1
ATOM 642 C C . SER A 1 80 ? 4.052 -10.027 -1.527 1.00 66.94 80 SER A C 1
ATOM 644 O O . SER A 1 80 ? 5.236 -10.089 -1.853 1.00 66.94 80 SER A O 1
ATOM 646 N N . TYR A 1 81 ? 3.676 -9.664 -0.300 1.00 71.88 81 TYR A N 1
ATOM 647 C CA . TYR A 1 81 ? 4.616 -9.273 0.749 1.00 71.88 81 TYR A CA 1
ATOM 648 C C . TYR A 1 81 ? 4.118 -9.670 2.142 1.00 71.88 81 TYR A C 1
ATOM 650 O O . TYR A 1 81 ? 2.941 -9.945 2.371 1.00 71.88 81 TYR A O 1
ATOM 658 N N . ASN A 1 82 ? 5.035 -9.663 3.110 1.00 75.06 82 ASN A N 1
ATOM 659 C CA . ASN A 1 82 ? 4.722 -9.928 4.509 1.00 75.06 82 ASN A CA 1
ATOM 660 C C . ASN A 1 82 ? 4.171 -8.665 5.200 1.00 75.06 82 ASN A C 1
ATOM 662 O O . ASN A 1 82 ? 4.795 -7.604 5.145 1.00 75.06 82 ASN A O 1
ATOM 666 N N . LYS A 1 83 ? 3.050 -8.797 5.920 1.00 74.94 83 LYS A N 1
ATOM 667 C CA . LYS A 1 83 ? 2.381 -7.694 6.635 1.00 74.94 83 LYS A CA 1
ATOM 668 C C . LYS A 1 83 ? 3.287 -6.954 7.627 1.00 74.94 83 LYS A C 1
ATOM 670 O O . LYS A 1 83 ? 3.200 -5.742 7.754 1.00 74.94 83 LYS A O 1
ATOM 675 N N . HIS A 1 84 ? 4.209 -7.654 8.286 1.00 77.31 84 HIS A N 1
ATOM 676 C CA . HIS A 1 84 ? 5.167 -7.031 9.201 1.00 77.31 84 HIS A CA 1
ATOM 677 C C . HIS A 1 84 ? 6.210 -6.170 8.468 1.00 77.31 84 HIS A C 1
ATOM 679 O O . HIS A 1 84 ? 6.633 -5.134 8.980 1.00 77.31 84 HIS A O 1
ATOM 685 N N . ILE A 1 85 ? 6.618 -6.576 7.260 1.00 79.38 85 ILE A N 1
ATOM 686 C CA . ILE A 1 85 ? 7.509 -5.769 6.416 1.00 79.38 85 ILE A CA 1
ATOM 687 C C . ILE A 1 85 ? 6.761 -4.522 5.940 1.00 79.38 85 ILE A C 1
ATOM 689 O O . ILE A 1 85 ? 7.296 -3.422 6.041 1.00 79.38 85 ILE A O 1
ATOM 693 N N . LEU A 1 86 ? 5.507 -4.681 5.514 1.00 79.75 86 LEU A N 1
ATOM 694 C CA . LEU A 1 86 ? 4.654 -3.582 5.067 1.00 79.75 86 LEU A CA 1
ATOM 695 C C . LEU A 1 86 ? 4.511 -2.481 6.125 1.00 79.75 86 LEU A C 1
ATOM 697 O O . LEU A 1 86 ? 4.805 -1.328 5.831 1.00 79.75 86 LEU A O 1
ATOM 701 N N . THR A 1 87 ? 4.164 -2.830 7.368 1.00 82.50 87 THR A N 1
ATOM 702 C CA . THR A 1 87 ? 4.022 -1.842 8.453 1.00 82.50 87 THR A CA 1
ATOM 703 C C . THR A 1 87 ? 5.328 -1.088 8.727 1.00 82.50 87 THR A C 1
ATOM 705 O O . THR A 1 87 ? 5.316 0.102 9.041 1.00 82.50 87 THR A O 1
ATOM 708 N N . LYS A 1 88 ? 6.487 -1.748 8.589 1.00 84.44 88 LYS A N 1
ATOM 709 C CA . LYS A 1 88 ? 7.784 -1.062 8.710 1.00 84.44 88 LYS A CA 1
ATOM 710 C C . LYS A 1 88 ? 8.001 -0.063 7.577 1.00 84.44 88 LYS A C 1
ATOM 712 O O . LYS A 1 88 ? 8.430 1.055 7.851 1.00 84.44 88 LYS A O 1
ATOM 717 N N . ILE A 1 89 ? 7.687 -0.447 6.340 1.00 84.25 89 ILE A N 1
ATOM 718 C CA . ILE A 1 89 ? 7.810 0.439 5.175 1.00 84.25 89 ILE A CA 1
ATOM 719 C C . ILE A 1 89 ? 6.848 1.629 5.309 1.00 84.25 89 ILE A C 1
ATOM 721 O O . ILE A 1 89 ? 7.279 2.758 5.104 1.00 84.25 89 ILE A O 1
ATOM 725 N N . GLU A 1 90 ? 5.595 1.409 5.714 1.00 84.62 90 GLU A N 1
ATOM 726 C CA . GLU A 1 90 ? 4.588 2.464 5.932 1.00 84.62 90 GLU A CA 1
ATOM 727 C C . GLU A 1 90 ? 5.069 3.515 6.944 1.00 84.62 90 GLU A C 1
ATOM 729 O O . GLU A 1 90 ? 5.015 4.725 6.689 1.00 84.62 90 GLU A O 1
ATOM 734 N N . ASN A 1 91 ? 5.622 3.056 8.070 1.00 86.31 91 ASN A N 1
ATOM 735 C CA . ASN A 1 91 ? 6.197 3.936 9.083 1.00 86.31 91 ASN A CA 1
ATOM 736 C C . ASN A 1 91 ? 7.377 4.736 8.517 1.00 86.31 91 ASN A C 1
ATOM 738 O O . ASN A 1 91 ? 7.395 5.962 8.621 1.00 86.31 91 ASN A O 1
ATOM 742 N N . SER A 1 92 ? 8.342 4.072 7.872 1.00 84.06 92 SER A N 1
ATOM 743 C CA . SER A 1 92 ? 9.491 4.747 7.256 1.00 84.06 92 SER A CA 1
ATOM 744 C C . SER A 1 92 ? 9.067 5.764 6.193 1.00 84.06 92 SER A C 1
ATOM 746 O O . SER A 1 92 ? 9.608 6.870 6.159 1.00 84.06 92 SER A O 1
ATOM 748 N N . PHE A 1 93 ? 8.073 5.434 5.369 1.00 83.94 93 PHE A N 1
ATOM 749 C CA . PHE A 1 93 ? 7.546 6.331 4.346 1.00 83.94 93 PHE A CA 1
ATOM 750 C C . PHE A 1 93 ? 6.893 7.569 4.967 1.00 83.94 93 PHE A C 1
ATOM 752 O O . PHE A 1 93 ? 7.129 8.685 4.507 1.00 83.94 93 PHE A O 1
ATOM 759 N N . SER A 1 94 ? 6.150 7.395 6.063 1.00 84.00 94 SER A N 1
ATOM 760 C CA . SER A 1 94 ? 5.546 8.504 6.810 1.00 84.00 94 SER A CA 1
ATOM 761 C C . SER A 1 94 ? 6.598 9.482 7.345 1.00 84.00 94 SER A C 1
ATOM 763 O O . SER A 1 94 ? 6.418 10.696 7.228 1.00 84.00 94 SER A O 1
ATOM 765 N N . TYR A 1 95 ? 7.728 8.980 7.860 1.00 85.50 95 TYR A N 1
ATOM 766 C CA . TYR A 1 95 ? 8.843 9.826 8.306 1.00 85.50 95 TYR A CA 1
ATOM 767 C C . TYR A 1 95 ? 9.500 10.587 7.154 1.00 85.50 95 TYR A C 1
ATOM 769 O O . TYR A 1 95 ? 9.746 11.787 7.279 1.00 85.50 95 TYR A O 1
ATOM 777 N N . VAL A 1 96 ? 9.763 9.918 6.027 1.00 84.69 96 VAL A N 1
ATOM 778 C CA . VAL A 1 96 ? 10.361 10.562 4.846 1.00 84.69 96 VAL A CA 1
ATOM 779 C C . VAL A 1 96 ? 9.429 11.636 4.286 1.00 84.69 96 VAL A C 1
ATOM 781 O O . VAL A 1 96 ? 9.877 12.742 3.989 1.00 84.69 96 VAL A O 1
ATOM 784 N N . PHE A 1 97 ? 8.131 11.347 4.194 1.00 80.75 97 PHE A N 1
ATOM 785 C CA . PHE A 1 97 ? 7.133 12.301 3.718 1.00 80.75 97 PHE A CA 1
ATOM 786 C C . PHE A 1 97 ? 7.019 13.522 4.642 1.00 80.75 97 PHE A C 1
ATOM 788 O O . PHE A 1 97 ? 7.007 14.657 4.166 1.00 80.75 97 PHE A O 1
ATOM 795 N N . ALA A 1 98 ? 7.001 13.313 5.961 1.00 81.44 98 ALA A N 1
ATOM 796 C CA . ALA A 1 98 ? 6.996 14.406 6.931 1.00 81.44 98 ALA A CA 1
ATOM 797 C C . ALA A 1 98 ? 8.273 15.259 6.840 1.00 81.44 98 ALA A C 1
ATOM 799 O O . ALA A 1 98 ? 8.193 16.486 6.814 1.00 81.44 98 ALA A O 1
ATOM 800 N N . ALA A 1 99 ? 9.445 14.625 6.726 1.00 81.38 99 ALA A N 1
ATOM 801 C CA . ALA A 1 99 ? 10.716 15.327 6.560 1.00 81.38 99 ALA A CA 1
ATOM 802 C C . ALA A 1 99 ? 10.736 16.169 5.274 1.00 81.38 99 ALA A C 1
ATOM 804 O O . ALA A 1 99 ? 11.188 17.314 5.292 1.00 81.38 99 ALA A O 1
ATOM 805 N N . LEU A 1 100 ? 10.202 15.630 4.175 1.00 78.00 100 LEU A N 1
ATOM 806 C CA . LEU A 1 100 ? 10.060 16.347 2.910 1.00 78.00 100 LEU A CA 1
ATOM 807 C C . LEU A 1 100 ? 9.171 17.574 3.018 1.00 78.00 100 LEU A C 1
ATOM 809 O O . LEU A 1 100 ? 9.537 18.651 2.543 1.00 78.00 100 LEU A O 1
ATOM 813 N N . TYR A 1 101 ? 8.025 17.410 3.668 1.00 77.25 101 TYR A N 1
ATOM 814 C CA . TYR A 1 101 ? 7.096 18.499 3.904 1.00 77.25 101 TYR A CA 1
ATOM 815 C C . TYR A 1 101 ? 7.764 19.618 4.716 1.00 77.25 101 TYR A C 1
ATOM 817 O O . TYR A 1 101 ? 7.757 20.772 4.291 1.00 77.25 101 TYR A O 1
ATOM 825 N N . CYS A 1 102 ? 8.456 19.279 5.808 1.00 76.75 102 CYS A N 1
ATOM 826 C CA . CYS A 1 102 ? 9.197 20.252 6.615 1.00 76.75 102 CYS A CA 1
ATOM 827 C C . CYS A 1 102 ? 10.301 20.971 5.823 1.00 76.75 102 CYS A C 1
ATOM 829 O O . CYS A 1 102 ? 10.426 22.190 5.921 1.00 76.75 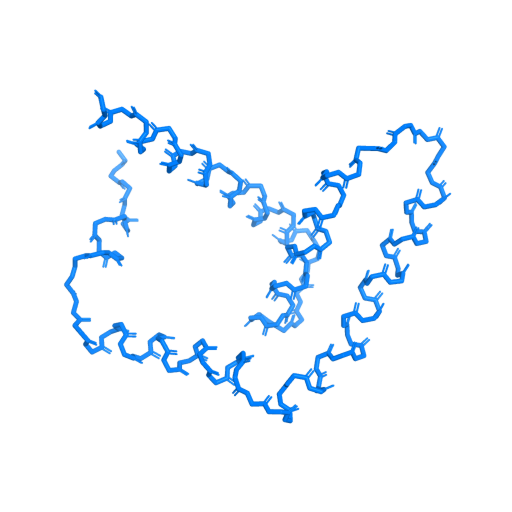102 CYS A O 1
ATOM 831 N N . MET A 1 103 ? 11.064 20.251 4.995 1.00 75.31 103 MET A N 1
ATOM 832 C CA . MET A 1 103 ? 12.100 20.857 4.148 1.00 75.31 103 MET A CA 1
ATOM 833 C C . MET A 1 103 ? 11.521 21.832 3.114 1.00 75.31 103 MET A C 1
ATOM 835 O O . MET A 1 103 ? 12.149 22.845 2.810 1.00 75.31 103 MET A O 1
ATOM 839 N N . SER A 1 104 ? 10.327 21.553 2.582 1.00 63.50 104 SER A N 1
ATOM 840 C CA . SER A 1 104 ? 9.661 22.443 1.623 1.00 63.50 104 SER A CA 1
ATOM 841 C C . SER A 1 104 ? 9.143 23.740 2.256 1.00 63.50 104 SER A C 1
ATOM 843 O O . SER A 1 104 ? 9.121 24.771 1.590 1.00 63.50 104 SER A O 1
ATOM 845 N N . LEU A 1 105 ? 8.803 23.714 3.550 1.00 59.69 105 LEU A N 1
ATOM 846 C CA . LEU A 1 105 ? 8.346 24.891 4.294 1.00 59.69 105 LEU A CA 1
ATOM 847 C C . LEU A 1 105 ? 9.487 25.821 4.721 1.00 59.69 105 LEU A C 1
ATOM 849 O O . LEU A 1 105 ? 9.258 27.007 4.912 1.00 59.69 105 LEU A O 1
ATOM 853 N N . GLN A 1 106 ? 10.713 25.310 4.842 1.00 57.06 106 GLN A N 1
ATOM 854 C CA . GLN A 1 106 ? 11.881 26.096 5.258 1.00 57.06 106 GLN A CA 1
ATOM 855 C C . GLN A 1 106 ? 12.468 26.966 4.125 1.00 57.06 106 GLN A C 1
ATOM 857 O O . GLN A 1 106 ? 13.463 27.659 4.326 1.00 57.06 106 GLN A O 1
ATOM 862 N N . LYS A 1 107 ? 11.893 26.895 2.917 1.00 52.44 107 LYS A N 1
ATOM 863 C CA . LYS A 1 107 ? 12.378 27.587 1.714 1.00 52.44 107 LYS A CA 1
ATOM 864 C C . LYS A 1 107 ? 11.543 28.815 1.306 1.00 52.44 107 LYS A C 1
ATOM 866 O O . LYS A 1 107 ? 11.839 29.388 0.259 1.00 52.44 107 LYS A O 1
ATOM 871 N N . ASN A 1 108 ? 10.551 29.192 2.116 1.00 42.50 108 ASN A N 1
ATOM 872 C CA . ASN A 1 108 ? 9.789 30.449 2.039 1.00 42.50 108 ASN A CA 1
ATOM 873 C C . ASN A 1 108 ? 10.163 31.365 3.206 1.00 42.50 108 ASN A C 1
ATOM 875 O O . ASN A 1 108 ? 9.998 32.591 3.038 1.00 42.50 108 ASN A O 1
#